Protein AF-A0A962UCS5-F1 (afdb_monomer)

Radius of gyration: 18.54 Å; Cα contacts (8 Å, |Δi|>4): 135; chains: 1; bounding box: 51×23×49 Å

Sequence (129 aa):
MLHLSHDLQATYFVLASDGDCGETLILVDGRVVKRLPEPHSRPYRSIFGDFRLERIVYGTREGQRIKVAPLDARLRLPEGLLQDWDQALAVENPYGQVNALLARILGLKQSVASLEMMTWTHGRGGGRP

Mean predicted aligne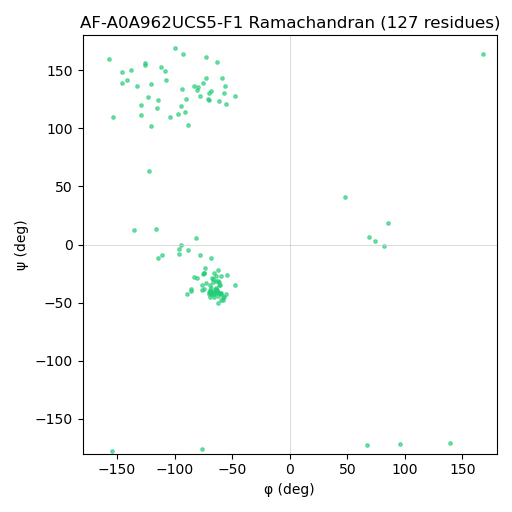d error: 13.63 Å

Solvent-accessible surface area (backbone atoms only — not comparable to full-atom values): 7885 Å² total; per-residue (Å²): 121,61,63,66,55,30,53,50,50,53,49,50,51,59,74,64,46,37,29,79,74,64,69,53,47,74,44,97,87,69,48,76,30,32,53,48,89,70,89,42,74,43,84,42,70,52,88,61,46,81,46,74,45,63,35,40,37,25,21,91,54,86,95,54,80,76,72,45,45,50,32,48,65,75,68,62,58,62,98,46,58,64,58,55,48,50,54,64,42,42,78,80,36,62,63,71,58,42,51,53,47,43,28,69,77,59,70,50,82,78,65,70,70,65,59,56,59,52,56,60,74,74,64,80,84,72,89,83,134

pLDDT: mean 72.67, std 17.43, range [28.86, 92.94]

Secondary structure (DSSP, 8-state):
-HHHHHHHHHHHHHHT-S----SEEE-TTS-EEEE-SS-EEEEEEETTEEEEEEE--EESSTTSPP-B-HHHHHHT--S-HHHHHHHHHHTTS-HHHHHHHHHHHH-----THHHHHHHHHHSSSS---

Structure (mmCIF, N/CA/C/O backbone):
data_AF-A0A962UCS5-F1
#
_entry.id   AF-A0A962UCS5-F1
#
loop_
_atom_site.group_PDB
_atom_site.id
_atom_site.type_symbol
_atom_site.label_atom_id
_atom_site.label_alt_id
_atom_site.label_comp_id
_atom_site.label_asym_id
_atom_site.label_entity_id
_atom_site.label_seq_id
_atom_site.pdbx_PDB_ins_code
_atom_site.Cartn_x
_atom_site.Cartn_y
_atom_site.Cartn_z
_atom_site.occupancy
_atom_site.B_iso_or_equiv
_atom_site.auth_seq_id
_atom_site.auth_comp_id
_atom_site.auth_asym_id
_atom_site.auth_atom_id
_atom_site.pdbx_PDB_model_num
ATOM 1 N N . MET A 1 1 ? 5.741 2.990 -25.287 1.00 50.84 1 MET A N 1
ATOM 2 C CA . MET A 1 1 ? 5.847 1.731 -24.516 1.00 50.84 1 MET A CA 1
ATOM 3 C C . MET A 1 1 ? 5.705 1.939 -23.008 1.00 50.84 1 MET A C 1
ATOM 5 O O . MET A 1 1 ? 5.036 1.122 -22.406 1.00 50.84 1 MET A O 1
ATOM 9 N N . LEU A 1 2 ? 6.227 3.013 -22.392 1.00 64.06 2 LEU A N 1
ATOM 10 C CA . LEU A 1 2 ? 6.090 3.212 -20.933 1.00 64.06 2 LEU A CA 1
ATOM 11 C C . LEU A 1 2 ? 4.734 3.790 -20.464 1.00 64.06 2 LEU A C 1
ATOM 13 O O . LEU A 1 2 ? 4.302 3.446 -19.372 1.00 64.06 2 LEU A O 1
ATOM 17 N N . HIS A 1 3 ? 4.022 4.588 -21.278 1.00 78.31 3 HIS A N 1
ATOM 18 C CA . HIS A 1 3 ? 2.716 5.149 -20.871 1.00 78.31 3 HIS A CA 1
ATOM 19 C C . HIS A 1 3 ? 1.623 4.092 -20.671 1.00 78.31 3 HIS A C 1
ATOM 21 O O . HIS A 1 3 ? 0.960 4.110 -19.646 1.00 78.31 3 HIS A O 1
ATOM 27 N N . LEU A 1 4 ? 1.478 3.127 -21.588 1.00 82.88 4 LEU A N 1
ATOM 28 C CA . LEU A 1 4 ? 0.460 2.080 -21.431 1.00 82.88 4 LEU A CA 1
ATOM 29 C C . LEU A 1 4 ? 0.686 1.265 -20.149 1.00 82.88 4 LEU A C 1
ATOM 31 O O . LEU A 1 4 ? -0.264 0.969 -19.435 1.00 82.88 4 LEU A O 1
ATOM 35 N N . SER A 1 5 ? 1.939 0.929 -19.834 1.00 84.44 5 SER A N 1
ATOM 36 C CA . SER A 1 5 ? 2.270 0.200 -18.606 1.00 84.44 5 SER A CA 1
ATOM 37 C C . SER A 1 5 ? 1.981 1.020 -17.350 1.00 84.44 5 SER A C 1
ATOM 39 O O . SER A 1 5 ? 1.454 0.481 -16.380 1.00 84.44 5 SER A O 1
ATOM 41 N N . HIS A 1 6 ? 2.289 2.319 -17.377 1.00 87.25 6 HIS A N 1
ATOM 42 C CA . HIS A 1 6 ? 1.936 3.240 -16.303 1.00 87.25 6 HIS A CA 1
ATOM 43 C C . HIS A 1 6 ? 0.414 3.298 -16.091 1.00 87.25 6 HIS A C 1
ATOM 45 O O . HIS A 1 6 ? -0.054 3.127 -14.968 1.00 87.25 6 HIS A O 1
ATOM 51 N N . ASP A 1 7 ? -0.365 3.451 -17.164 1.00 88.38 7 ASP A N 1
ATOM 52 C CA . ASP A 1 7 ? -1.826 3.572 -17.094 1.00 88.38 7 ASP A CA 1
ATOM 53 C C . ASP A 1 7 ? -2.500 2.266 -16.660 1.00 88.38 7 ASP A C 1
ATOM 55 O O . ASP A 1 7 ? -3.449 2.273 -15.871 1.00 88.38 7 ASP A O 1
ATOM 59 N N . LEU A 1 8 ? -1.981 1.122 -17.112 1.00 89.06 8 LEU A N 1
ATOM 60 C CA . LEU A 1 8 ? -2.423 -0.189 -16.642 1.00 89.06 8 LEU A CA 1
ATOM 61 C C . LEU A 1 8 ? -2.124 -0.376 -15.154 1.00 89.06 8 LEU A C 1
ATOM 63 O O . LEU A 1 8 ? -2.969 -0.900 -14.430 1.00 89.06 8 LEU A O 1
ATOM 67 N N . GLN A 1 9 ? -0.964 0.077 -14.675 1.00 89.56 9 GLN A N 1
ATOM 68 C CA . GLN A 1 9 ? -0.637 0.006 -13.254 1.00 89.56 9 GLN A CA 1
ATOM 69 C C . GLN A 1 9 ? -1.500 0.962 -12.416 1.00 89.56 9 GLN A C 1
ATOM 71 O O . GLN A 1 9 ? -1.979 0.562 -11.356 1.00 89.56 9 GLN A O 1
ATOM 76 N N . ALA A 1 10 ? -1.777 2.174 -12.909 1.00 90.06 10 ALA A N 1
ATOM 77 C CA . ALA A 1 10 ? -2.731 3.089 -12.282 1.00 90.06 10 ALA A CA 1
ATOM 78 C C . ALA A 1 10 ? -4.121 2.443 -12.173 1.00 90.06 10 ALA A C 1
ATOM 80 O O . ALA A 1 10 ? -4.726 2.429 -11.102 1.00 90.06 10 ALA A O 1
ATOM 81 N N . THR A 1 11 ? -4.596 1.842 -13.266 1.00 90.94 11 THR A N 1
ATOM 82 C CA . THR A 1 11 ? -5.886 1.140 -13.315 1.00 90.94 11 THR A CA 1
ATOM 83 C C . THR A 1 11 ? -5.907 -0.038 -12.346 1.00 90.94 11 THR A C 1
ATOM 85 O O . THR A 1 11 ? -6.883 -0.226 -11.626 1.00 90.94 11 THR A O 1
ATOM 88 N N . TYR A 1 12 ? -4.822 -0.809 -12.268 1.00 90.31 12 TYR A N 1
ATOM 89 C CA . TYR A 1 12 ? -4.692 -1.900 -11.307 1.00 90.31 12 TYR A CA 1
ATOM 90 C C . TYR A 1 12 ? -4.795 -1.411 -9.856 1.00 90.31 12 TYR A C 1
ATOM 92 O O . TYR A 1 12 ? -5.501 -2.032 -9.063 1.00 90.31 12 TYR A O 1
ATOM 100 N N . PHE A 1 13 ? -4.166 -0.283 -9.509 1.00 91.44 13 PHE A N 1
ATOM 101 C CA . PHE A 1 13 ? -4.305 0.308 -8.174 1.00 91.44 13 PHE A CA 1
ATOM 102 C C . PHE A 1 13 ? -5.739 0.744 -7.874 1.00 91.44 13 PHE A C 1
ATOM 104 O O . PHE A 1 13 ? -6.227 0.479 -6.781 1.00 91.44 13 PHE A O 1
ATOM 111 N N . VAL A 1 14 ? -6.446 1.321 -8.849 1.00 89.75 14 VAL A N 1
ATOM 112 C CA . VAL A 1 14 ? -7.872 1.654 -8.700 1.00 89.75 14 VAL A CA 1
ATOM 113 C C . VAL A 1 14 ? -8.717 0.392 -8.483 1.00 89.75 14 VAL A C 1
ATOM 115 O O . VAL A 1 14 ? -9.563 0.358 -7.592 1.00 89.75 14 VAL A O 1
ATOM 118 N N . LEU A 1 15 ? -8.469 -0.672 -9.253 1.00 88.69 15 LEU A N 1
ATOM 119 C CA . LEU A 1 15 ? -9.189 -1.947 -9.136 1.00 88.69 15 LEU A CA 1
ATOM 120 C C . LEU A 1 15 ? -8.901 -2.683 -7.820 1.00 88.69 15 LEU A C 1
ATOM 122 O O . LEU A 1 15 ? -9.762 -3.409 -7.324 1.00 88.69 15 LEU A O 1
ATOM 126 N N . ALA A 1 16 ? -7.718 -2.491 -7.232 1.00 87.31 16 ALA A N 1
ATOM 127 C CA . ALA A 1 16 ? -7.378 -3.032 -5.917 1.00 87.31 16 ALA A CA 1
ATOM 128 C C . ALA A 1 16 ? -8.174 -2.383 -4.766 1.00 87.31 16 ALA A C 1
ATOM 130 O O . ALA A 1 16 ? -8.206 -2.950 -3.663 1.00 87.31 16 ALA A O 1
ATOM 131 N N . SER A 1 17 ? -8.877 -1.277 -5.059 1.00 87.56 17 SER A N 1
ATOM 132 C CA . SER A 1 17 ? -9.639 -0.442 -4.129 1.00 87.56 17 SER A CA 1
ATOM 133 C C . SER A 1 17 ? -8.736 0.297 -3.129 1.00 87.56 17 SER A C 1
ATOM 135 O O . SER A 1 17 ? -7.519 0.297 -3.264 1.00 87.56 17 SER A O 1
ATOM 137 N N . ASP A 1 18 ? -9.320 0.968 -2.142 1.00 88.94 18 ASP A N 1
ATOM 138 C CA . ASP A 1 18 ? -8.613 1.745 -1.112 1.00 88.94 18 ASP A CA 1
ATOM 139 C C . ASP A 1 18 ? -8.229 0.900 0.119 1.00 88.94 18 ASP A C 1
ATOM 141 O O . ASP A 1 18 ? -7.535 1.367 1.024 1.00 88.94 18 ASP A O 1
ATOM 145 N N . GLY A 1 19 ? -8.658 -0.364 0.153 1.00 87.88 19 GLY A N 1
ATOM 146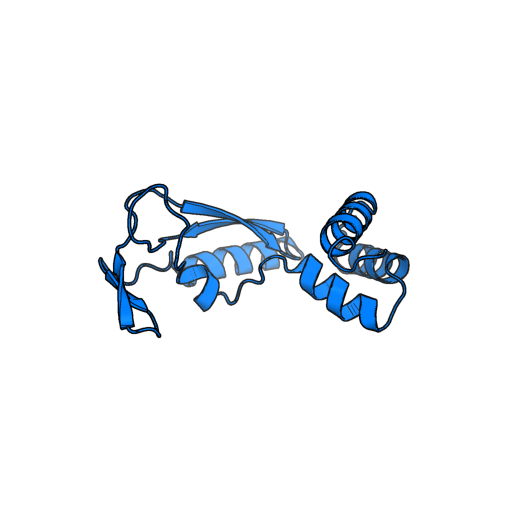 C CA . GLY A 1 19 ? -8.422 -1.274 1.269 1.00 87.88 19 GLY A CA 1
ATOM 147 C C . GLY A 1 19 ? -9.445 -1.170 2.402 1.00 87.88 19 GLY A C 1
ATOM 148 O O . GLY A 1 19 ? -9.152 -1.654 3.496 1.00 87.88 19 GLY A O 1
ATOM 149 N N . ASP A 1 20 ? -10.625 -0.584 2.175 1.00 91.31 20 ASP A N 1
ATOM 150 C CA . ASP A 1 20 ? -11.710 -0.598 3.160 1.00 91.31 20 ASP A CA 1
ATOM 151 C C . ASP A 1 20 ? -12.172 -2.038 3.467 1.00 91.31 20 ASP A C 1
ATOM 153 O O . ASP A 1 20 ? -12.550 -2.815 2.588 1.00 91.31 20 ASP A O 1
ATOM 157 N N . CYS A 1 21 ? -12.113 -2.398 4.747 1.00 90.50 21 CYS A N 1
ATOM 158 C CA . CYS A 1 21 ? -12.559 -3.671 5.314 1.00 90.50 21 CYS A CA 1
ATOM 159 C C . CYS A 1 21 ? -13.724 -3.481 6.308 1.00 90.50 21 CYS A C 1
ATOM 161 O O . CYS A 1 21 ? -14.038 -4.398 7.065 1.00 90.50 21 CYS A O 1
ATOM 163 N N . GLY A 1 22 ? -14.346 -2.298 6.336 1.00 91.75 22 GLY A N 1
ATOM 164 C CA . GLY A 1 22 ? -15.373 -1.906 7.299 1.00 91.75 22 GLY A CA 1
ATOM 165 C C . GLY A 1 22 ? -14.816 -1.116 8.488 1.00 91.75 22 GLY A C 1
ATOM 166 O O . GLY A 1 22 ? -13.650 -0.722 8.521 1.00 91.75 22 GLY A O 1
ATOM 167 N N . GLU A 1 23 ? -15.658 -0.871 9.496 1.00 92.31 23 GLU A N 1
ATOM 168 C CA . GLU A 1 23 ? -15.310 -0.016 10.645 1.00 92.31 23 GLU A CA 1
ATOM 169 C C . GLU A 1 23 ? -14.201 -0.596 11.532 1.00 92.31 23 GLU A C 1
ATOM 171 O O . GLU A 1 23 ? -13.438 0.149 12.155 1.00 92.31 23 GLU A O 1
ATOM 176 N N . THR A 1 24 ? -14.104 -1.926 11.600 1.00 92.25 24 THR A N 1
ATOM 177 C CA . THR A 1 24 ? -13.146 -2.628 12.457 1.00 92.25 24 THR A CA 1
ATOM 178 C C . THR A 1 24 ? -12.514 -3.808 11.740 1.00 92.25 24 THR A C 1
ATOM 180 O O . THR A 1 24 ? -13.132 -4.432 10.883 1.00 92.25 24 THR A O 1
ATOM 183 N N . LEU A 1 25 ? -11.276 -4.114 12.115 1.00 90.25 25 LEU A N 1
ATOM 184 C CA . LEU A 1 25 ? -10.516 -5.241 11.594 1.00 90.25 25 LEU A CA 1
ATOM 185 C C . LEU A 1 25 ? -9.877 -5.999 12.759 1.00 90.25 25 LEU A C 1
ATOM 187 O O . LEU A 1 25 ? -9.350 -5.392 13.694 1.00 90.25 25 LEU A O 1
ATOM 191 N N . ILE A 1 26 ? -9.939 -7.329 12.708 1.00 90.44 26 ILE A N 1
ATOM 192 C CA . ILE A 1 26 ? -9.310 -8.210 13.697 1.00 90.44 26 ILE A CA 1
ATOM 193 C C . ILE A 1 26 ? -7.936 -8.606 13.163 1.00 90.44 26 ILE A C 1
ATOM 195 O O . ILE A 1 26 ? -7.818 -9.189 12.086 1.00 90.44 26 ILE A O 1
ATOM 199 N N . LEU A 1 27 ? -6.891 -8.254 13.904 1.00 87.06 27 LEU A N 1
ATOM 200 C CA . LEU A 1 27 ? -5.520 -8.641 13.602 1.00 87.06 27 LEU A CA 1
ATOM 201 C C . LEU A 1 27 ? -5.300 -10.132 13.896 1.00 87.06 27 LEU A C 1
ATOM 203 O O . LEU A 1 27 ? -6.032 -10.750 14.666 1.00 87.06 27 LEU A O 1
ATOM 207 N N . VAL A 1 28 ? -4.237 -10.703 13.326 1.00 84.44 28 VAL A N 1
ATOM 208 C CA . VAL A 1 28 ? -3.861 -12.117 13.538 1.00 84.44 28 VAL A CA 1
ATOM 209 C C . VAL A 1 28 ? -3.582 -12.426 15.018 1.00 84.44 28 VAL A C 1
ATOM 211 O O . VAL A 1 28 ? -3.792 -13.548 15.464 1.00 84.44 28 VAL A O 1
ATOM 214 N N . ASP A 1 29 ? -3.164 -11.425 15.800 1.00 86.25 29 ASP A N 1
ATOM 215 C CA . ASP A 1 29 ? -2.951 -11.526 17.251 1.00 86.25 29 ASP A CA 1
ATOM 216 C C . ASP A 1 29 ? -4.248 -11.393 18.081 1.00 86.25 29 ASP A C 1
ATOM 218 O O . ASP A 1 29 ? -4.196 -11.340 19.310 1.00 86.25 29 ASP A O 1
ATOM 222 N N . GLY A 1 30 ? -5.410 -11.322 17.423 1.00 87.56 30 GLY A N 1
ATOM 223 C CA . GLY A 1 30 ? -6.730 -11.194 18.039 1.00 87.56 30 GLY A CA 1
ATOM 224 C C . GLY A 1 30 ? -7.110 -9.769 18.449 1.00 87.56 30 GLY A C 1
ATOM 225 O O . GLY A 1 30 ? -8.220 -9.554 18.939 1.00 87.56 30 GLY A O 1
ATOM 226 N N . ARG A 1 31 ? -6.237 -8.770 18.260 1.00 88.81 31 ARG A N 1
ATOM 227 C CA . ARG A 1 31 ? -6.561 -7.378 18.598 1.00 88.81 31 ARG A CA 1
ATOM 228 C C . ARG A 1 31 ? -7.511 -6.769 17.573 1.00 88.81 31 ARG A C 1
ATOM 230 O O . ARG A 1 31 ? -7.322 -6.918 16.369 1.00 88.81 31 ARG A O 1
ATOM 237 N N . VAL A 1 32 ? -8.483 -6.002 18.057 1.00 90.75 32 VAL A N 1
ATOM 238 C CA . VAL A 1 32 ? -9.393 -5.225 17.207 1.00 90.75 32 VAL A CA 1
ATOM 239 C C . VAL A 1 32 ? -8.804 -3.837 16.977 1.00 90.75 32 VAL A C 1
ATOM 241 O O . VAL A 1 32 ? -8.508 -3.110 17.927 1.00 90.75 32 VAL A O 1
ATOM 244 N N . VAL A 1 33 ? -8.654 -3.463 15.712 1.00 91.56 33 VAL A N 1
ATOM 245 C CA . VAL A 1 33 ? -8.279 -2.114 15.277 1.00 91.56 33 VAL A CA 1
ATOM 246 C C . VAL A 1 33 ? -9.454 -1.456 14.564 1.00 91.56 33 VAL A C 1
ATOM 248 O O . VAL A 1 33 ? -10.307 -2.138 13.997 1.00 91.56 33 VAL A O 1
ATOM 251 N N . LYS A 1 34 ? -9.513 -0.126 14.605 1.00 92.56 34 LYS A N 1
ATOM 252 C CA . LYS A 1 34 ? -10.578 0.666 13.983 1.00 92.56 34 LYS A CA 1
ATOM 253 C C . LYS A 1 34 ? -10.050 1.395 12.762 1.00 92.56 34 LYS A C 1
ATOM 255 O O . LYS A 1 34 ? -8.876 1.773 12.735 1.00 92.56 34 LYS A O 1
ATOM 260 N N . ARG A 1 35 ? -10.924 1.605 11.782 1.00 92.94 35 ARG A N 1
ATOM 261 C CA . ARG A 1 35 ? -10.659 2.496 10.653 1.00 92.94 35 ARG A CA 1
ATOM 262 C C . ARG A 1 35 ? -10.341 3.896 11.179 1.00 92.94 35 ARG A C 1
ATOM 264 O O . ARG A 1 35 ? -11.085 4.423 12.008 1.00 92.94 35 ARG A O 1
ATOM 271 N N . LEU A 1 36 ? -9.244 4.480 10.707 1.00 90.00 36 LEU A N 1
ATOM 272 C CA . LEU A 1 36 ? -8.927 5.877 10.985 1.00 90.00 36 LEU A CA 1
ATOM 273 C C . LEU A 1 36 ? -9.746 6.788 10.050 1.00 90.00 36 LEU A C 1
ATOM 275 O O . LEU A 1 36 ? -9.901 6.455 8.870 1.00 90.00 36 LEU A O 1
ATOM 279 N N . PRO A 1 37 ? -10.343 7.876 10.570 1.00 84.06 37 PRO A N 1
ATOM 280 C CA . PRO A 1 37 ? -11.189 8.771 9.785 1.00 84.06 37 PRO A CA 1
ATOM 281 C C . PRO A 1 37 ? -10.397 9.671 8.831 1.00 84.06 37 PRO A C 1
ATOM 283 O O . PRO A 1 37 ? -10.965 10.133 7.841 1.00 84.06 37 PRO A O 1
ATOM 286 N N . GLU A 1 38 ? -9.123 9.946 9.115 1.00 86.44 38 GLU A N 1
ATOM 287 C CA . GLU A 1 38 ? -8.309 10.805 8.260 1.00 86.44 38 GLU A CA 1
ATOM 288 C C . GLU A 1 38 ? -7.920 10.100 6.945 1.00 86.44 38 GLU A C 1
ATOM 290 O O . GLU A 1 38 ? -7.675 8.891 6.922 1.00 86.44 38 GLU A O 1
ATOM 295 N N . PRO A 1 39 ? -7.868 10.830 5.814 1.00 82.44 39 PRO A N 1
ATOM 296 C CA . PRO A 1 39 ? -7.384 10.276 4.558 1.00 82.44 39 PRO A CA 1
ATOM 297 C C . PRO A 1 39 ? -5.872 10.050 4.633 1.00 82.44 39 PRO A C 1
ATOM 299 O O . PRO A 1 39 ? -5.105 10.949 4.984 1.00 82.44 39 PRO A O 1
ATOM 302 N N . HIS A 1 40 ? -5.428 8.853 4.253 1.00 88.94 40 HIS A N 1
ATOM 303 C CA . HIS A 1 40 ? -4.011 8.514 4.233 1.00 88.94 40 HIS A CA 1
ATOM 304 C C . HIS A 1 40 ? -3.541 8.252 2.806 1.00 88.94 40 HIS A C 1
ATOM 306 O O . HIS A 1 40 ? -3.948 7.282 2.174 1.00 88.94 40 HIS A O 1
ATOM 312 N N . SER A 1 41 ? -2.605 9.078 2.339 1.00 89.31 41 SER A N 1
ATOM 313 C CA . SER A 1 41 ? -1.951 8.924 1.038 1.00 89.31 41 SER A CA 1
ATOM 314 C C . SER A 1 41 ? -0.504 8.458 1.211 1.00 89.31 41 SER A C 1
ATOM 316 O O . SER A 1 41 ? 0.194 8.891 2.135 1.00 89.31 41 SER A O 1
ATOM 318 N N . ARG A 1 42 ? -0.026 7.571 0.331 1.00 87.06 42 ARG A N 1
ATOM 319 C CA . ARG A 1 42 ? 1.385 7.149 0.261 1.00 87.06 42 ARG A CA 1
ATOM 320 C C . ARG A 1 42 ? 1.955 7.406 -1.136 1.00 87.06 42 ARG A C 1
ATOM 322 O O . ARG A 1 42 ? 1.395 6.897 -2.107 1.00 87.06 42 ARG A O 1
ATOM 329 N N . PRO A 1 43 ? 3.094 8.115 -1.264 1.00 87.88 43 PRO A N 1
ATOM 330 C CA . PRO A 1 43 ? 3.844 8.124 -2.512 1.00 87.88 43 PRO A CA 1
ATOM 331 C C . PRO A 1 43 ? 4.463 6.741 -2.750 1.00 87.88 43 PRO A C 1
ATOM 333 O O . PRO A 1 43 ? 5.086 6.165 -1.855 1.00 87.88 43 PRO A O 1
ATOM 336 N N . TYR A 1 44 ? 4.303 6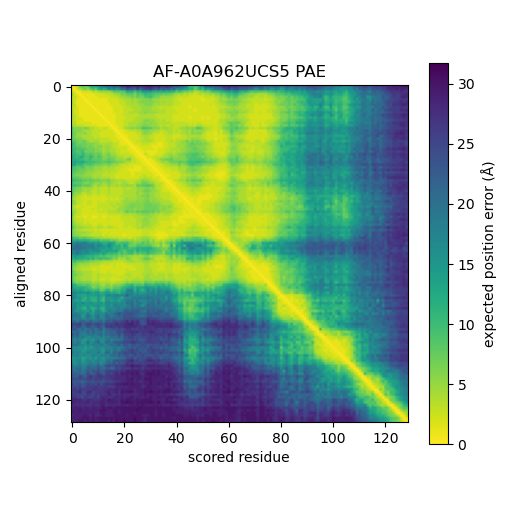.214 -3.959 1.00 85.56 44 TYR A N 1
ATOM 337 C CA . TYR A 1 44 ? 4.848 4.928 -4.373 1.00 85.56 44 TYR A CA 1
ATOM 338 C C . TYR A 1 44 ? 5.607 5.080 -5.689 1.00 85.56 44 TYR A C 1
ATOM 340 O O . TYR A 1 44 ? 5.035 5.470 -6.704 1.00 85.56 44 TYR A O 1
ATOM 348 N N . ARG A 1 45 ? 6.902 4.759 -5.662 1.00 83.12 45 ARG A N 1
ATOM 349 C CA . ARG A 1 45 ? 7.762 4.771 -6.846 1.00 83.12 45 ARG A CA 1
ATOM 350 C C . ARG A 1 45 ? 7.865 3.367 -7.418 1.00 83.12 45 ARG A C 1
ATOM 352 O O . ARG A 1 45 ? 8.449 2.478 -6.801 1.00 83.12 45 ARG A O 1
ATOM 359 N N . SER A 1 46 ? 7.292 3.196 -8.598 1.00 80.25 46 SER A N 1
ATOM 360 C CA . SER A 1 46 ? 7.342 1.975 -9.392 1.00 80.25 46 SER A CA 1
ATOM 361 C C . SER A 1 46 ? 8.395 2.090 -10.493 1.00 80.25 46 SER A C 1
ATOM 363 O O . SER A 1 46 ? 8.866 3.178 -10.822 1.00 80.25 46 SER A O 1
ATOM 365 N N . ILE A 1 47 ? 8.693 0.965 -11.141 1.00 76.44 47 ILE A N 1
ATOM 366 C CA . ILE A 1 47 ? 9.451 0.926 -12.397 1.00 76.44 47 ILE A CA 1
ATOM 367 C C . ILE A 1 47 ? 8.744 1.658 -13.549 1.00 76.44 47 ILE A C 1
ATOM 369 O O . ILE A 1 47 ? 9.393 2.055 -14.511 1.00 76.44 47 ILE A O 1
ATOM 373 N N . PHE A 1 48 ? 7.421 1.832 -13.458 1.00 81.88 48 PHE A N 1
ATOM 374 C CA . PHE A 1 48 ? 6.623 2.501 -14.487 1.00 81.88 48 PHE A CA 1
ATOM 375 C C . PHE A 1 48 ? 6.368 3.986 -14.201 1.00 81.88 48 PHE A C 1
ATOM 377 O O . PHE A 1 48 ? 5.796 4.660 -15.051 1.00 81.88 48 PHE A O 1
ATOM 384 N N . GLY A 1 49 ? 6.798 4.507 -13.046 1.00 82.56 49 GLY A N 1
ATOM 385 C CA . GLY A 1 49 ? 6.619 5.910 -12.669 1.00 82.56 49 GLY A CA 1
ATOM 386 C C . GLY A 1 49 ? 6.230 6.112 -11.206 1.00 82.56 49 GLY A C 1
ATOM 387 O O . GLY A 1 49 ? 6.261 5.183 -10.395 1.00 82.56 49 GLY A O 1
ATOM 388 N N . ASP A 1 50 ? 5.876 7.353 -10.880 1.00 87.00 50 ASP A N 1
ATOM 389 C CA . ASP A 1 50 ? 5.443 7.766 -9.546 1.00 87.00 50 ASP A CA 1
ATOM 390 C C . ASP A 1 50 ? 3.918 7.721 -9.420 1.00 87.00 50 ASP A C 1
ATOM 392 O O . ASP A 1 50 ? 3.194 8.260 -10.253 1.00 87.00 50 ASP A O 1
ATOM 396 N N . PHE A 1 51 ? 3.436 7.139 -8.324 1.00 88.62 51 PHE A N 1
ATOM 397 C CA . PHE A 1 51 ? 2.019 7.009 -8.002 1.00 88.62 51 PHE A CA 1
ATOM 398 C C . PHE A 1 51 ? 1.725 7.577 -6.613 1.00 88.62 51 PHE A C 1
ATOM 400 O O . PHE A 1 51 ? 2.586 7.601 -5.729 1.00 88.62 51 PHE A O 1
ATOM 407 N N . ARG A 1 52 ? 0.479 8.003 -6.400 1.00 90.81 52 ARG A N 1
ATOM 408 C CA . ARG A 1 52 ? -0.072 8.271 -5.067 1.00 90.81 52 ARG A CA 1
ATOM 409 C C . ARG A 1 52 ? -1.180 7.275 -4.788 1.00 90.81 52 ARG A C 1
ATOM 411 O O . ARG A 1 52 ? -2.109 7.155 -5.580 1.00 90.81 52 ARG A O 1
ATOM 418 N N . LEU A 1 53 ? -1.041 6.555 -3.684 1.00 90.50 53 LEU A N 1
ATOM 419 C CA . LEU A 1 53 ? -1.997 5.548 -3.252 1.00 90.50 53 LEU A CA 1
ATOM 420 C C . LEU A 1 53 ? -2.817 6.115 -2.103 1.00 90.50 53 LEU A C 1
ATOM 422 O O . LEU A 1 53 ? -2.290 6.291 -1.002 1.00 90.50 53 LEU A O 1
ATOM 426 N N . GLU A 1 54 ? -4.087 6.389 -2.376 1.00 90.88 54 GLU A N 1
ATOM 427 C CA . GLU A 1 54 ? -5.075 6.690 -1.346 1.00 90.88 54 GLU A CA 1
ATOM 428 C C . GLU A 1 54 ? -5.510 5.383 -0.692 1.00 90.88 54 GLU A C 1
ATOM 430 O O . GLU A 1 54 ? -5.861 4.420 -1.376 1.00 90.88 54 GLU A O 1
ATOM 435 N N . ARG A 1 55 ? -5.434 5.331 0.636 1.00 91.50 55 ARG A N 1
ATOM 436 C CA . ARG A 1 55 ? -5.652 4.101 1.391 1.00 91.50 55 ARG A CA 1
ATOM 437 C C . ARG A 1 55 ? -6.410 4.351 2.678 1.00 91.50 55 ARG A C 1
ATOM 439 O O . ARG A 1 55 ? -6.147 5.305 3.410 1.00 91.50 55 ARG A O 1
ATOM 446 N N . ILE A 1 56 ? -7.290 3.413 2.991 1.00 91.50 56 ILE A N 1
ATOM 447 C CA . ILE A 1 56 ? -7.868 3.272 4.316 1.00 91.50 56 ILE A CA 1
ATOM 448 C C . ILE A 1 56 ? -6.868 2.541 5.200 1.00 91.50 56 ILE A C 1
ATOM 450 O O . ILE A 1 56 ? -6.283 1.521 4.826 1.00 91.50 56 ILE A O 1
ATOM 454 N N . VAL A 1 57 ? -6.660 3.080 6.396 1.00 91.38 57 VAL A N 1
ATOM 455 C CA . VAL A 1 57 ? -5.754 2.491 7.374 1.00 91.38 57 VAL A CA 1
ATOM 456 C C . VAL A 1 57 ? -6.463 2.274 8.698 1.00 91.38 57 VAL A C 1
ATOM 458 O O . VAL A 1 57 ? -7.456 2.924 9.029 1.00 91.38 57 VAL A O 1
ATOM 461 N N . TYR A 1 58 ? -5.924 1.331 9.458 1.00 91.31 58 TYR A N 1
ATOM 462 C CA . TYR A 1 58 ? -6.474 0.889 10.721 1.00 91.31 58 TYR A CA 1
ATOM 463 C C . TYR A 1 58 ? -5.468 1.113 11.842 1.00 91.31 58 TYR A C 1
ATOM 465 O O . TYR A 1 58 ? -4.266 0.840 11.719 1.00 91.31 58 TYR A O 1
ATOM 473 N N . GLY A 1 59 ? -5.984 1.591 12.966 1.00 88.50 59 GLY A N 1
ATOM 474 C CA . GLY A 1 59 ? -5.211 1.914 14.150 1.00 88.50 59 GLY A CA 1
ATOM 475 C C . GLY A 1 59 ? -6.047 1.825 15.419 1.00 88.50 59 GLY A C 1
ATOM 476 O O . GLY A 1 59 ? -7.213 1.435 15.421 1.00 88.50 59 GLY A O 1
ATOM 477 N N . THR A 1 60 ? -5.413 2.161 16.533 1.00 81.75 60 THR A N 1
ATOM 478 C CA . THR A 1 60 ? -6.053 2.245 17.852 1.00 81.75 60 THR A CA 1
ATOM 479 C C . 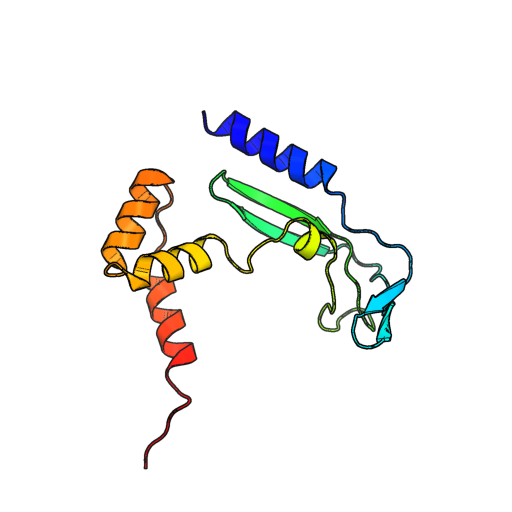THR A 1 60 ? -6.695 3.611 18.083 1.00 81.75 60 THR A C 1
ATOM 481 O O . THR A 1 60 ? -7.785 3.683 18.644 1.00 81.75 60 THR A O 1
ATOM 484 N N . ARG A 1 61 ? -6.029 4.691 17.654 1.00 76.31 61 ARG A N 1
ATOM 485 C CA . ARG A 1 61 ? -6.524 6.075 17.675 1.00 76.31 61 ARG A CA 1
ATOM 486 C C . ARG A 1 61 ? -5.785 6.926 16.642 1.00 76.31 61 ARG A C 1
ATOM 488 O O . ARG A 1 61 ? -4.661 6.578 16.274 1.00 76.31 61 ARG A O 1
ATOM 495 N N . GLU A 1 62 ? -6.386 8.049 16.263 1.00 70.94 62 GLU A N 1
ATOM 496 C CA . GLU A 1 62 ? -5.774 9.026 15.359 1.00 70.94 62 GLU A CA 1
ATOM 497 C C . GLU A 1 62 ? -4.448 9.570 15.924 1.00 70.94 62 GLU A C 1
ATOM 499 O O . GLU A 1 62 ? -4.285 9.710 17.144 1.00 70.94 62 GLU A O 1
ATOM 504 N N . GLY A 1 63 ? -3.466 9.804 15.050 1.00 64.62 63 GLY A N 1
ATOM 505 C CA . GLY A 1 63 ? -2.129 10.283 15.432 1.00 64.62 63 GLY A CA 1
ATOM 506 C C . GLY A 1 63 ? -1.198 9.251 16.098 1.00 64.62 63 GLY A C 1
ATOM 507 O O . GLY A 1 63 ? -0.077 9.592 16.481 1.00 64.62 63 GLY A O 1
ATOM 508 N N . GLN A 1 64 ? -1.609 7.985 16.248 1.00 73.19 64 GLN A N 1
ATOM 509 C CA . GLN A 1 64 ? -0.693 6.881 16.580 1.00 73.19 64 GLN A CA 1
ATOM 510 C C . GLN A 1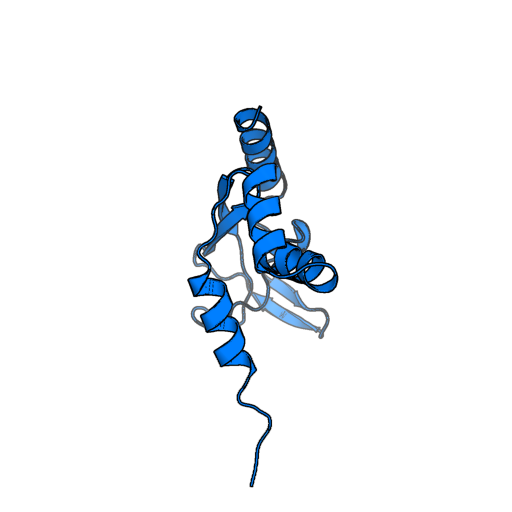 64 ? -0.175 6.175 15.322 1.00 73.19 64 GLN A C 1
ATOM 512 O O . GLN A 1 64 ? -0.726 6.304 14.234 1.00 73.19 64 GLN A O 1
ATOM 517 N N . ARG A 1 65 ? 0.900 5.387 15.478 1.00 74.69 65 ARG A N 1
ATOM 518 C CA . ARG A 1 65 ? 1.460 4.582 14.385 1.00 74.69 65 ARG A CA 1
ATOM 519 C C . ARG A 1 65 ? 0.374 3.680 13.792 1.00 74.69 65 ARG A C 1
ATOM 521 O O . ARG A 1 65 ? -0.165 2.826 14.500 1.00 74.69 65 ARG A O 1
ATOM 528 N N . ILE A 1 66 ? 0.123 3.860 12.496 1.00 79.56 66 ILE A N 1
ATOM 529 C CA . ILE A 1 66 ? -0.742 3.004 11.679 1.00 79.56 66 ILE A CA 1
ATOM 530 C C . ILE A 1 66 ? -0.367 1.540 11.930 1.00 79.56 66 ILE A C 1
ATOM 532 O O . ILE A 1 66 ? 0.812 1.179 11.862 1.00 79.56 66 ILE A O 1
ATOM 536 N N . LYS A 1 67 ? -1.360 0.709 12.264 1.00 81.69 67 LYS A N 1
ATOM 537 C CA . LYS A 1 67 ? -1.145 -0.715 12.552 1.00 81.69 67 LYS A CA 1
ATOM 538 C C . LYS A 1 67 ? -1.239 -1.557 11.292 1.00 81.69 67 LYS A C 1
ATOM 540 O O . LYS A 1 67 ? -0.416 -2.445 11.112 1.00 81.69 67 LYS A O 1
ATOM 545 N N . VAL A 1 68 ? -2.217 -1.264 10.437 1.00 84.44 68 VAL A N 1
ATOM 546 C CA . VAL A 1 68 ? -2.468 -1.998 9.193 1.00 84.44 68 VAL A CA 1
ATOM 547 C C . VAL A 1 68 ? -2.974 -1.045 8.113 1.00 84.44 68 VAL A C 1
ATOM 549 O O . VAL A 1 68 ? -3.826 -0.201 8.375 1.00 84.44 68 VAL A O 1
ATOM 552 N N . ALA A 1 69 ? -2.478 -1.229 6.893 1.00 89.00 69 ALA A N 1
ATOM 553 C CA . ALA A 1 69 ? -3.052 -0.689 5.665 1.00 89.00 69 ALA A CA 1
ATOM 554 C C . ALA A 1 69 ? -3.387 -1.886 4.755 1.00 89.00 69 ALA A C 1
ATOM 556 O O . ALA A 1 69 ? -2.464 -2.479 4.189 1.00 89.00 69 ALA A O 1
ATOM 557 N N . PRO A 1 70 ? -4.660 -2.312 4.644 1.00 88.81 70 PRO A N 1
ATOM 558 C CA . PRO A 1 70 ? -5.010 -3.531 3.910 1.00 88.81 70 PRO A CA 1
ATOM 559 C C . PRO A 1 70 ? -4.628 -3.465 2.432 1.00 88.81 70 PRO A C 1
ATOM 561 O O . PRO A 1 70 ? -4.240 -4.480 1.850 1.00 88.81 70 PRO A O 1
ATOM 564 N N . LEU A 1 71 ? -4.672 -2.263 1.845 1.00 88.88 71 LEU A N 1
ATOM 565 C CA . LEU A 1 71 ? -4.261 -2.037 0.465 1.00 88.88 71 LEU A CA 1
ATOM 566 C C . LEU A 1 71 ? -2.804 -2.455 0.217 1.00 88.88 71 LEU A C 1
ATOM 568 O O . LEU A 1 71 ? -2.536 -3.169 -0.747 1.00 88.88 71 LEU A O 1
ATOM 572 N N . ASP A 1 72 ? -1.876 -2.090 1.107 1.00 86.69 72 ASP A N 1
ATOM 573 C CA . ASP A 1 72 ? -0.453 -2.438 0.987 1.00 86.69 72 ASP A CA 1
ATOM 574 C C . ASP A 1 72 ? -0.247 -3.963 0.966 1.00 86.69 72 ASP A C 1
ATOM 576 O O . ASP A 1 72 ? 0.518 -4.475 0.146 1.00 86.69 72 ASP A O 1
ATOM 580 N N . ALA A 1 73 ? -0.971 -4.699 1.818 1.00 83.38 73 ALA A N 1
ATOM 581 C CA . ALA A 1 73 ? -0.910 -6.160 1.872 1.00 83.38 73 ALA A CA 1
ATOM 582 C C . ALA A 1 73 ? -1.503 -6.812 0.613 1.00 83.38 73 ALA A C 1
ATOM 584 O O . ALA A 1 73 ? -0.937 -7.768 0.080 1.00 83.38 73 ALA A O 1
ATOM 585 N N . ARG A 1 74 ? -2.622 -6.278 0.107 1.00 83.25 74 ARG A N 1
ATOM 586 C CA . ARG A 1 74 ? -3.294 -6.778 -1.101 1.00 83.25 74 ARG A CA 1
ATOM 587 C C . ARG A 1 74 ? -2.440 -6.573 -2.348 1.00 83.25 74 ARG A C 1
ATOM 589 O O . ARG A 1 74 ? -2.315 -7.476 -3.170 1.00 83.25 74 ARG A O 1
ATOM 596 N N . LEU A 1 75 ? -1.820 -5.402 -2.448 1.00 84.88 75 LEU A N 1
ATOM 597 C CA . LEU A 1 75 ? -0.904 -5.046 -3.524 1.00 84.88 75 LEU A CA 1
ATOM 598 C C . LEU A 1 75 ? 0.494 -5.659 -3.350 1.00 84.88 75 LEU A C 1
ATOM 600 O O . LEU A 1 75 ? 1.300 -5.571 -4.273 1.00 84.88 75 LEU A O 1
ATOM 604 N N . ARG A 1 76 ? 0.779 -6.277 -2.192 1.00 77.75 76 ARG A N 1
ATOM 605 C CA . ARG A 1 76 ? 2.099 -6.805 -1.808 1.00 77.75 76 ARG A CA 1
ATOM 606 C C . ARG A 1 76 ? 3.211 -5.784 -2.049 1.00 77.75 76 ARG A C 1
ATOM 608 O O . ARG A 1 76 ? 4.272 -6.124 -2.569 1.00 77.75 76 ARG A O 1
ATOM 615 N N . LEU A 1 77 ? 2.942 -4.519 -1.723 1.00 73.38 77 LEU A N 1
ATOM 616 C CA . LEU A 1 77 ? 3.896 -3.453 -1.998 1.00 73.38 77 LEU A CA 1
ATOM 617 C C . LEU A 1 77 ? 5.099 -3.605 -1.072 1.00 73.38 77 LEU A C 1
ATOM 619 O O . LEU A 1 77 ? 4.914 -3.582 0.148 1.00 73.38 77 LEU A O 1
ATOM 623 N N . PRO A 1 78 ? 6.319 -3.696 -1.617 1.00 67.12 78 PRO A N 1
ATOM 624 C CA . PRO A 1 78 ? 7.509 -3.619 -0.791 1.00 67.12 78 PRO A CA 1
ATOM 625 C C . PRO A 1 78 ? 7.603 -2.243 -0.115 1.00 67.12 78 PRO A C 1
ATOM 627 O O . PRO A 1 78 ? 7.028 -1.245 -0.583 1.00 67.12 78 PRO A O 1
ATOM 630 N N . GLU A 1 79 ? 8.335 -2.164 0.998 1.00 63.50 79 GLU A N 1
ATOM 631 C CA . GLU A 1 79 ? 8.611 -0.877 1.650 1.00 63.50 79 GLU A CA 1
ATOM 632 C C . GLU A 1 79 ? 9.371 0.060 0.692 1.00 63.50 79 GLU A C 1
ATOM 634 O O . GLU A 1 79 ? 9.036 1.246 0.613 1.00 63.50 79 GLU A O 1
ATOM 639 N N . GLY A 1 80 ? 10.250 -0.501 -0.154 1.00 64.62 80 GLY A N 1
ATOM 640 C CA . GLY A 1 80 ? 10.842 0.158 -1.317 1.00 64.62 80 GLY A CA 1
ATOM 641 C C . GLY A 1 80 ? 11.246 -0.841 -2.407 1.00 64.62 80 GLY A C 1
ATOM 642 O O . GLY A 1 80 ? 12.225 -1.557 -2.257 1.00 64.62 80 GLY A O 1
ATOM 643 N N . LEU A 1 81 ? 10.534 -0.858 -3.541 1.00 63.47 81 LEU A N 1
ATOM 644 C CA . LEU A 1 81 ? 10.778 -1.804 -4.647 1.00 63.47 81 LEU A CA 1
ATOM 645 C C . LEU A 1 81 ? 12.223 -1.762 -5.161 1.00 63.47 81 LEU A C 1
ATOM 647 O O . LEU A 1 81 ? 12.827 -2.798 -5.411 1.00 63.47 81 LEU A O 1
ATOM 651 N N . LEU A 1 82 ? 12.771 -0.554 -5.300 1.00 62.28 82 LEU A N 1
ATOM 652 C CA . LEU A 1 82 ? 14.149 -0.361 -5.746 1.00 62.28 82 LEU A CA 1
ATOM 653 C C . LEU A 1 82 ? 15.156 -0.835 -4.697 1.00 62.28 82 LEU A C 1
ATOM 655 O O . LEU A 1 82 ? 16.171 -1.400 -5.066 1.00 62.28 82 LEU A O 1
ATOM 659 N N . GLN A 1 83 ? 14.848 -0.673 -3.409 1.00 64.81 83 GLN A N 1
ATOM 660 C CA . GLN A 1 83 ? 15.714 -1.135 -2.327 1.00 64.81 83 GLN A CA 1
ATOM 661 C C . GLN A 1 83 ? 15.774 -2.667 -2.273 1.00 64.81 83 GLN A C 1
ATOM 663 O O . GLN A 1 83 ? 16.854 -3.231 -2.124 1.00 64.81 83 GLN A O 1
ATOM 668 N N . ASP A 1 84 ? 14.636 -3.339 -2.456 1.00 62.00 84 ASP A N 1
ATOM 669 C CA . ASP A 1 84 ? 14.580 -4.804 -2.504 1.00 62.00 84 ASP A CA 1
ATOM 670 C C . ASP A 1 84 ? 15.345 -5.355 -3.715 1.00 62.00 84 ASP A C 1
ATOM 672 O O . ASP A 1 84 ? 16.048 -6.361 -3.612 1.00 62.00 84 ASP A O 1
ATOM 676 N N . TRP A 1 85 ? 15.246 -4.680 -4.864 1.00 64.19 85 TRP A N 1
ATOM 677 C CA . TRP A 1 85 ? 15.994 -5.047 -6.066 1.00 64.19 85 TRP A CA 1
ATOM 678 C C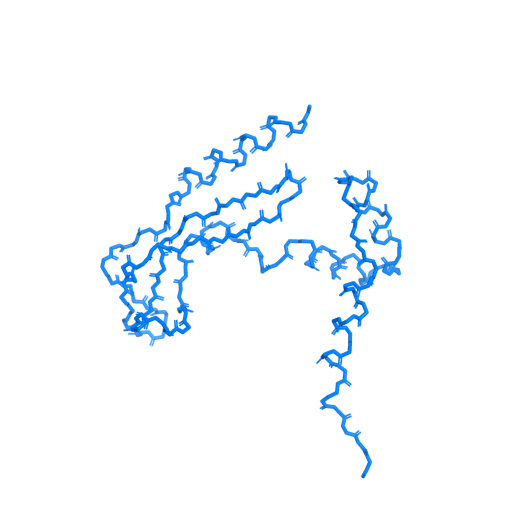 . TRP A 1 85 ? 17.488 -4.761 -5.912 1.00 64.19 85 TRP A C 1
ATOM 680 O O . TRP A 1 85 ? 18.296 -5.615 -6.267 1.00 64.19 85 TRP A O 1
ATOM 690 N N . ASP A 1 86 ? 17.865 -3.617 -5.337 1.00 62.31 86 ASP A N 1
ATOM 691 C CA . ASP A 1 86 ? 19.256 -3.291 -5.017 1.00 62.31 86 ASP A CA 1
ATOM 692 C C . ASP A 1 86 ? 19.864 -4.353 -4.100 1.00 62.31 86 ASP A C 1
ATOM 694 O O . ASP A 1 86 ? 20.962 -4.835 -4.364 1.00 62.31 86 ASP A O 1
ATOM 698 N N . GLN A 1 87 ? 19.140 -4.776 -3.060 1.00 61.25 87 GLN A N 1
ATOM 699 C CA . GLN A 1 87 ? 19.609 -5.804 -2.136 1.00 61.25 87 GLN A CA 1
ATOM 700 C C . GLN A 1 87 ? 19.722 -7.178 -2.809 1.00 61.25 87 GLN A C 1
ATOM 702 O O . GLN A 1 87 ? 20.725 -7.860 -2.614 1.00 61.25 87 GLN A O 1
ATOM 707 N N . ALA A 1 88 ? 18.743 -7.577 -3.626 1.00 60.34 88 ALA A N 1
ATOM 708 C CA . ALA A 1 88 ? 18.788 -8.843 -4.358 1.00 60.34 88 ALA A CA 1
ATOM 709 C C . ALA A 1 88 ? 19.940 -8.887 -5.378 1.00 60.34 88 ALA A C 1
ATOM 711 O O . ALA A 1 88 ? 20.596 -9.913 -5.532 1.00 60.34 88 ALA A O 1
ATOM 712 N N . LEU A 1 89 ? 20.218 -7.767 -6.046 1.00 58.50 89 LEU A N 1
ATOM 713 C CA . LEU A 1 89 ? 21.255 -7.670 -7.073 1.00 58.50 89 LEU A CA 1
ATOM 714 C C . LEU A 1 89 ? 22.658 -7.435 -6.485 1.00 58.50 89 LEU A C 1
ATOM 716 O O . LEU A 1 89 ? 23.648 -7.857 -7.088 1.00 58.50 89 LEU A O 1
ATOM 720 N N . ALA A 1 90 ? 22.765 -6.805 -5.309 1.00 58.28 90 ALA A N 1
ATOM 721 C CA . ALA A 1 90 ? 24.035 -6.552 -4.621 1.00 58.28 90 ALA A CA 1
ATOM 722 C C . ALA A 1 90 ? 24.655 -7.803 -3.981 1.00 58.28 90 ALA A C 1
ATOM 724 O O . ALA A 1 90 ? 25.859 -7.828 -3.726 1.00 58.28 90 ALA A O 1
ATOM 725 N N . VAL A 1 91 ? 23.861 -8.854 -3.742 1.00 58.25 91 VAL A N 1
ATOM 726 C CA . VAL A 1 91 ? 24.367 -10.163 -3.289 1.00 58.25 91 VAL A CA 1
ATOM 727 C C . VAL A 1 91 ? 25.271 -10.806 -4.349 1.00 58.25 91 VAL A C 1
ATOM 729 O O . VAL A 1 91 ? 26.189 -11.546 -4.002 1.00 58.25 91 VAL A O 1
ATOM 732 N N . GLU A 1 92 ? 25.064 -10.480 -5.627 1.00 48.19 92 GLU A N 1
ATOM 733 C CA . GLU A 1 92 ? 25.785 -11.090 -6.751 1.00 48.19 92 GLU A CA 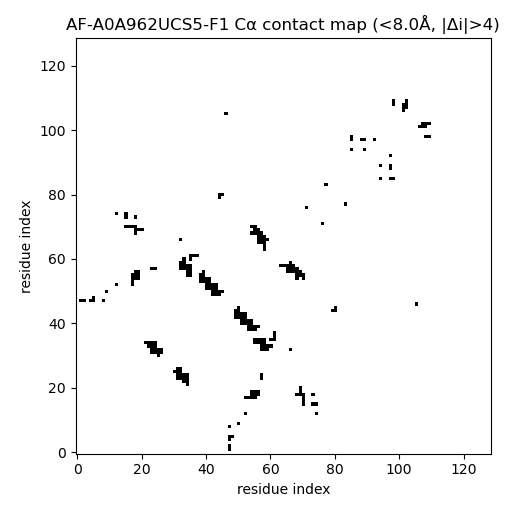1
ATOM 734 C C . GLU A 1 92 ? 26.698 -10.109 -7.509 1.00 48.19 92 GLU A C 1
ATOM 736 O O . GLU A 1 92 ? 27.525 -10.545 -8.307 1.00 48.19 92 GLU A O 1
ATOM 741 N N . ASN A 1 93 ? 26.591 -8.792 -7.273 1.00 51.47 93 ASN A N 1
ATOM 742 C CA . ASN A 1 93 ? 27.349 -7.772 -8.008 1.00 51.47 93 ASN A CA 1
ATOM 743 C C . ASN A 1 93 ? 27.732 -6.563 -7.128 1.00 51.47 93 ASN A C 1
ATOM 745 O O . ASN A 1 93 ? 26.961 -6.161 -6.260 1.00 51.47 93 ASN A O 1
ATOM 749 N N . PRO A 1 94 ? 28.875 -5.893 -7.376 1.00 61.25 94 PRO A N 1
ATOM 750 C CA . PRO A 1 94 ? 29.198 -4.626 -6.718 1.00 61.25 94 PRO A CA 1
ATOM 751 C C . PRO A 1 94 ? 28.095 -3.572 -6.933 1.00 61.25 94 PRO A C 1
ATOM 753 O O . PRO A 1 94 ? 27.641 -3.383 -8.061 1.00 61.25 94 PRO A O 1
ATOM 756 N N . TYR A 1 95 ? 27.720 -2.825 -5.886 1.00 53.72 95 TYR A N 1
ATOM 757 C CA . TYR A 1 95 ? 26.614 -1.843 -5.890 1.00 53.72 95 TYR A CA 1
ATOM 758 C C . TYR A 1 95 ? 26.609 -0.867 -7.086 1.00 53.72 95 TYR A C 1
ATOM 760 O O . TYR A 1 95 ? 25.553 -0.511 -7.608 1.00 53.72 95 TYR A O 1
ATOM 768 N N . GLY A 1 96 ? 27.785 -0.457 -7.576 1.00 58.75 96 GLY A N 1
ATOM 769 C CA . GLY A 1 96 ? 27.897 0.405 -8.759 1.00 58.75 96 GLY A CA 1
ATOM 770 C C . GLY A 1 96 ? 27.433 -0.257 -10.065 1.00 58.75 96 GLY A C 1
ATOM 771 O O . GLY A 1 96 ? 26.881 0.418 -10.931 1.00 58.75 96 GLY A O 1
ATOM 772 N N . GLN A 1 97 ? 27.611 -1.573 -10.203 1.00 59.62 97 GLN A N 1
ATOM 773 C CA . GLN A 1 97 ? 27.161 -2.340 -11.370 1.00 59.62 97 GLN A CA 1
ATOM 774 C C . GLN A 1 97 ? 25.648 -2.576 -11.337 1.00 59.62 97 GLN A C 1
ATOM 776 O O . GLN A 1 97 ? 25.000 -2.504 -12.380 1.00 59.62 97 GLN A O 1
ATOM 781 N N . VAL A 1 98 ? 25.076 -2.760 -10.144 1.00 59.91 98 VAL A N 1
ATOM 782 C CA . VAL A 1 98 ? 23.623 -2.852 -9.930 1.00 59.91 98 VAL A CA 1
ATOM 783 C C . VAL A 1 98 ? 22.929 -1.550 -10.330 1.00 59.91 98 VAL A C 1
ATOM 785 O O . VAL A 1 98 ? 22.026 -1.568 -11.163 1.00 59.91 98 VAL A O 1
ATOM 788 N N . ASN A 1 99 ? 23.417 -0.405 -9.842 1.00 58.16 99 ASN A N 1
ATOM 789 C CA . ASN A 1 99 ? 22.853 0.900 -10.199 1.00 58.16 99 ASN A CA 1
ATOM 790 C C . ASN A 1 99 ? 22.997 1.191 -11.708 1.00 58.16 99 ASN A C 1
ATOM 792 O O . ASN A 1 99 ? 22.070 1.689 -12.343 1.00 58.16 99 ASN A O 1
ATOM 796 N N . ALA A 1 100 ? 24.126 0.820 -12.324 1.00 59.41 100 ALA A N 1
ATOM 797 C CA . ALA A 1 100 ? 24.309 0.949 -13.772 1.00 59.41 100 ALA A CA 1
ATOM 798 C C . ALA A 1 100 ? 23.338 0.059 -14.573 1.00 59.41 100 ALA A C 1
ATOM 800 O O . ALA A 1 100 ? 22.831 0.481 -15.614 1.00 59.41 100 ALA A O 1
ATOM 801 N N . LEU A 1 101 ? 23.048 -1.152 -14.088 1.00 63.44 101 LEU A N 1
ATOM 802 C CA . LEU A 1 101 ? 22.091 -2.068 -14.705 1.00 63.44 101 LEU A CA 1
ATOM 803 C C . LEU A 1 101 ? 20.649 -1.559 -14.570 1.00 63.44 101 LEU A C 1
ATOM 805 O O . LEU A 1 101 ? 19.921 -1.546 -15.563 1.00 63.44 101 LEU A O 1
ATOM 809 N N . LEU A 1 102 ? 20.257 -1.082 -13.387 1.00 62.31 102 LEU A N 1
ATOM 810 C CA . LEU A 1 102 ? 18.940 -0.486 -13.148 1.00 62.31 102 LEU A CA 1
ATOM 811 C C . LEU A 1 102 ? 18.751 0.797 -13.961 1.00 62.31 102 LEU A C 1
ATOM 813 O O . LEU A 1 102 ? 17.721 0.962 -14.610 1.00 62.31 102 LEU A O 1
ATOM 817 N N . ALA A 1 103 ? 19.770 1.654 -14.045 1.00 62.75 103 ALA A N 1
ATOM 818 C CA . ALA A 1 103 ? 19.744 2.823 -14.919 1.00 62.75 103 ALA A CA 1
ATOM 819 C C . ALA A 1 103 ? 19.605 2.436 -16.401 1.00 62.75 103 ALA A C 1
ATOM 821 O O . ALA A 1 103 ? 18.926 3.131 -17.156 1.00 62.75 103 ALA A O 1
ATOM 822 N N . ARG A 1 104 ? 20.207 1.317 -16.826 1.00 54.50 104 ARG A N 1
ATOM 823 C CA . ARG A 1 104 ? 20.127 0.829 -18.211 1.00 54.50 104 ARG A CA 1
ATOM 824 C C . ARG A 1 104 ? 18.773 0.201 -18.555 1.00 54.50 104 ARG A C 1
ATOM 826 O O . ARG A 1 104 ? 18.308 0.384 -19.674 1.00 54.50 104 ARG A O 1
ATOM 833 N N . ILE A 1 105 ? 18.159 -0.545 -17.634 1.00 56.78 105 ILE A N 1
ATOM 834 C CA . ILE A 1 105 ? 16.889 -1.258 -17.868 1.00 56.78 105 ILE A CA 1
ATOM 835 C C . ILE A 1 105 ? 15.678 -0.354 -17.604 1.00 56.78 105 ILE A C 1
ATOM 837 O O . ILE A 1 105 ? 14.693 -0.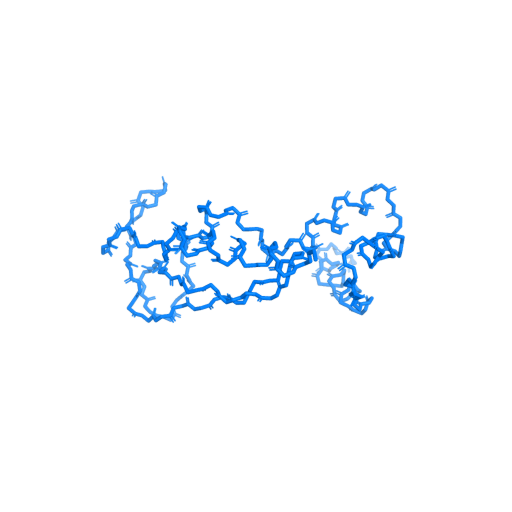421 -18.335 1.00 56.78 105 ILE A O 1
ATOM 841 N N . LEU A 1 106 ? 15.749 0.497 -16.577 1.00 60.31 106 LEU A N 1
ATOM 842 C CA . LEU A 1 106 ? 14.617 1.282 -16.076 1.00 60.31 106 LEU A CA 1
ATOM 843 C C . LEU A 1 106 ? 14.750 2.789 -16.334 1.00 60.31 106 LEU A C 1
ATOM 845 O O . LEU A 1 106 ? 13.800 3.529 -16.101 1.00 60.31 106 LEU A O 1
ATOM 849 N N . GLY A 1 107 ? 15.909 3.276 -16.792 1.00 55.47 107 GLY A N 1
ATOM 850 C CA . GLY A 1 107 ? 16.143 4.710 -17.017 1.00 55.47 107 GLY A CA 1
ATOM 851 C C . GLY A 1 107 ? 16.210 5.552 -15.734 1.00 55.47 107 GLY A C 1
ATOM 852 O O . GLY A 1 107 ? 16.281 6.778 -15.806 1.00 55.47 107 GLY A O 1
ATOM 853 N N . LEU A 1 108 ? 16.195 4.917 -14.558 1.00 55.78 108 LEU A N 1
ATOM 854 C CA . LEU A 1 108 ? 16.215 5.573 -13.253 1.00 55.78 108 LEU A CA 1
ATOM 855 C C . LEU A 1 108 ? 17.669 5.736 -12.785 1.00 55.78 108 LEU A C 1
ATOM 857 O O . LEU A 1 108 ? 18.349 4.752 -12.515 1.00 55.78 108 LEU A O 1
ATOM 861 N N . LYS A 1 109 ? 18.166 6.974 -12.678 1.00 48.66 109 LYS A N 1
ATOM 862 C CA . LYS A 1 109 ? 19.454 7.260 -12.020 1.00 48.66 109 LYS A CA 1
ATOM 863 C C . LYS A 1 109 ? 19.212 7.488 -10.528 1.00 48.66 109 LYS A C 1
ATOM 865 O O . LYS A 1 109 ? 18.766 8.568 -10.146 1.00 48.66 109 LYS A O 1
ATOM 870 N N . GLN A 1 110 ? 19.507 6.504 -9.681 1.00 50.41 110 GLN A N 1
ATOM 871 C CA . GLN A 1 110 ? 19.542 6.721 -8.232 1.00 50.41 110 GLN A CA 1
ATOM 872 C C . GLN A 1 110 ? 20.902 7.298 -7.813 1.00 50.41 110 GLN A C 1
ATOM 874 O O . GLN A 1 110 ? 21.960 6.887 -8.296 1.00 50.41 110 GLN A O 1
ATOM 879 N N . SER A 1 111 ? 20.864 8.297 -6.928 1.00 49.16 111 SER A N 1
ATOM 880 C CA . SER A 1 111 ? 22.052 8.952 -6.374 1.00 49.16 111 SER A CA 1
ATOM 881 C C . SER A 1 111 ? 22.778 8.017 -5.404 1.00 49.16 111 SER A C 1
ATOM 883 O O . SER A 1 111 ? 22.196 7.563 -4.420 1.00 49.16 111 SER A O 1
ATOM 885 N N . VAL A 1 112 ? 24.072 7.799 -5.655 1.00 50.31 112 VAL A N 1
ATOM 886 C CA . VAL A 1 112 ? 24.993 6.995 -4.827 1.00 50.31 112 VAL A CA 1
ATOM 887 C C . VAL A 1 112 ? 25.021 7.466 -3.361 1.00 50.31 112 VAL A C 1
ATOM 889 O O . VAL A 1 112 ? 25.211 6.657 -2.458 1.00 50.31 112 VAL A O 1
ATOM 892 N N . ALA A 1 113 ? 24.718 8.741 -3.095 1.00 46.22 113 ALA A N 1
ATOM 893 C CA . ALA A 1 113 ? 24.712 9.307 -1.744 1.00 46.22 113 ALA A CA 1
ATOM 894 C C . ALA A 1 113 ? 23.624 8.721 -0.818 1.00 46.22 113 ALA A C 1
ATOM 896 O O . ALA A 1 113 ? 23.784 8.726 0.402 1.00 46.22 113 ALA A O 1
ATOM 897 N N . SER A 1 114 ? 22.524 8.191 -1.372 1.00 50.22 114 SER A N 1
ATOM 898 C CA . SER A 1 114 ? 21.473 7.552 -0.563 1.00 50.22 114 SER A CA 1
ATOM 899 C C . SER A 1 114 ? 21.888 6.165 -0.058 1.00 50.22 114 SER A C 1
ATOM 901 O O . SER A 1 114 ? 21.391 5.726 0.977 1.00 50.22 114 SER A O 1
ATOM 903 N N . LEU A 1 115 ? 22.811 5.498 -0.763 1.00 49.12 115 LEU A N 1
ATOM 904 C CA . LEU A 1 115 ? 23.324 4.175 -0.405 1.00 49.12 115 LEU A CA 1
ATOM 905 C C . LEU A 1 115 ? 24.327 4.264 0.752 1.00 49.12 115 LEU A C 1
ATOM 907 O O . LEU A 1 115 ? 24.278 3.446 1.663 1.00 49.12 115 LEU A O 1
ATOM 911 N N . GLU A 1 116 ? 25.183 5.290 0.776 1.00 46.94 116 GLU A N 1
ATOM 912 C CA . GLU A 1 116 ? 26.176 5.458 1.847 1.00 46.94 116 GLU A CA 1
ATOM 913 C C . GLU A 1 116 ? 25.534 5.827 3.194 1.00 46.94 116 GLU A C 1
ATOM 915 O O . GLU A 1 116 ? 25.904 5.266 4.223 1.00 46.94 116 GLU A O 1
ATOM 920 N N . MET A 1 117 ? 24.521 6.701 3.208 1.00 49.94 117 MET A N 1
ATOM 921 C CA . MET A 1 117 ? 23.812 7.094 4.438 1.00 49.94 117 MET A CA 1
ATOM 922 C C . MET A 1 117 ? 23.099 5.920 5.136 1.00 49.94 117 MET A C 1
ATOM 924 O O . MET A 1 117 ? 23.024 5.891 6.366 1.00 49.94 117 MET A O 1
ATOM 928 N N . MET A 1 118 ? 22.617 4.923 4.385 1.00 43.69 118 MET A N 1
ATOM 929 C CA . MET A 1 118 ? 21.972 3.733 4.955 1.00 43.69 118 MET A CA 1
ATOM 930 C C . MET A 1 118 ? 22.967 2.816 5.672 1.00 43.69 118 MET A C 1
ATOM 932 O O . MET A 1 118 ? 22.682 2.358 6.783 1.00 43.69 118 MET A O 1
ATOM 936 N N . THR A 1 119 ? 24.163 2.620 5.113 1.00 45.72 119 THR A N 1
ATOM 937 C CA . THR A 1 119 ? 25.200 1.761 5.705 1.00 45.72 119 THR A CA 1
ATOM 938 C C . THR A 1 119 ? 25.691 2.292 7.058 1.00 45.72 119 THR A C 1
ATOM 940 O O . THR A 1 119 ? 25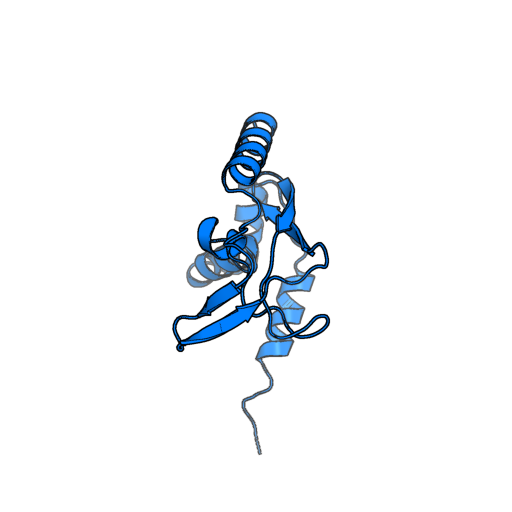.983 1.512 7.964 1.00 45.72 119 THR A O 1
ATOM 943 N N . TRP A 1 120 ? 25.697 3.617 7.255 1.00 45.31 120 TRP A N 1
ATOM 944 C CA . TRP A 1 120 ? 26.069 4.237 8.533 1.00 45.31 120 TRP A CA 1
ATOM 945 C C . TRP A 1 120 ? 25.015 4.064 9.636 1.00 45.31 120 TRP A C 1
ATOM 947 O O . TRP A 1 120 ? 25.380 3.913 10.802 1.00 45.31 120 TRP A O 1
ATOM 957 N N . THR A 1 121 ? 23.721 4.029 9.297 1.00 45.50 121 THR A N 1
ATOM 958 C CA . THR A 1 121 ? 22.647 3.842 10.297 1.00 45.50 121 THR A CA 1
ATOM 959 C C . THR A 1 121 ? 22.529 2.408 10.818 1.00 45.50 121 THR A C 1
ATOM 961 O O . THR A 1 121 ? 22.084 2.210 11.945 1.00 45.50 121 THR A O 1
ATOM 964 N N . HIS A 1 122 ? 22.985 1.414 10.050 1.00 45.06 122 HIS A N 1
ATOM 965 C CA . HIS A 1 122 ? 22.982 0.002 10.457 1.00 45.06 122 HIS A CA 1
ATOM 966 C C . HIS A 1 122 ? 24.323 -0.474 11.058 1.00 45.06 122 HIS A C 1
ATOM 968 O O . HIS A 1 122 ? 24.409 -1.580 11.583 1.00 45.06 122 HIS A O 1
ATOM 974 N N . GLY A 1 123 ? 25.374 0.357 11.006 1.00 42.25 123 GLY A N 1
ATOM 975 C CA . GLY A 1 123 ? 26.746 -0.016 11.373 1.00 42.25 123 GLY A CA 1
ATOM 976 C C . GLY A 1 123 ? 27.192 0.283 12.811 1.00 42.25 123 GLY A C 1
ATOM 977 O O . GLY A 1 123 ? 28.332 -0.025 13.151 1.00 42.25 123 GLY A O 1
ATOM 978 N N . ARG A 1 124 ? 26.357 0.873 13.681 1.00 45.22 124 ARG A N 1
ATOM 979 C CA . ARG A 1 124 ? 26.752 1.203 15.069 1.00 45.22 124 ARG A CA 1
ATOM 980 C C . ARG A 1 124 ? 25.842 0.551 16.120 1.00 45.22 124 ARG A C 1
ATOM 982 O O . ARG A 1 124 ? 25.173 1.224 16.892 1.00 45.22 124 ARG A O 1
ATOM 989 N N . GLY A 1 125 ? 25.848 -0.782 16.140 1.00 43.22 125 GLY A N 1
ATOM 990 C CA . GLY A 1 125 ? 25.237 -1.619 17.185 1.00 43.22 125 GLY A CA 1
ATOM 991 C C . GLY A 1 125 ? 26.118 -2.790 17.651 1.00 43.22 125 GLY A C 1
ATOM 992 O O . GLY A 1 125 ? 25.629 -3.687 18.326 1.00 43.22 125 GLY A O 1
ATOM 993 N N . GLY A 1 126 ? 27.404 -2.808 17.287 1.00 37.06 126 GLY A N 1
ATOM 994 C CA . GLY A 1 126 ? 28.374 -3.829 17.692 1.00 37.06 126 GLY A CA 1
ATOM 995 C C . GLY A 1 126 ? 29.614 -3.149 18.252 1.00 37.06 126 GLY A C 1
ATOM 996 O O . GLY A 1 126 ? 30.294 -2.432 17.525 1.00 37.06 126 GLY A O 1
ATOM 997 N N . GLY A 1 127 ? 29.827 -3.291 19.559 1.00 36.78 127 GLY A N 1
ATOM 998 C CA . GLY A 1 127 ? 30.701 -2.433 20.354 1.00 36.78 127 GLY A CA 1
ATOM 999 C C . GLY A 1 127 ? 32.201 -2.665 20.205 1.00 36.78 127 GLY A C 1
ATOM 1000 O O . GLY A 1 127 ? 32.651 -3.503 19.424 1.00 36.78 127 GLY A O 1
ATOM 1001 N N . ARG A 1 128 ? 32.943 -1.911 21.028 1.00 28.86 128 ARG A N 1
ATOM 1002 C CA . ARG A 1 128 ? 34.222 -2.236 21.694 1.00 28.86 128 ARG A CA 1
ATOM 1003 C C . ARG A 1 128 ? 34.824 -0.954 22.294 1.00 28.86 128 ARG A C 1
ATOM 1005 O O . ARG A 1 128 ? 34.574 0.115 21.739 1.00 28.86 128 ARG A O 1
ATOM 1012 N N . PRO A 1 129 ? 35.796 -1.077 23.207 1.00 42.66 129 PRO A N 1
ATOM 1013 C CA . PRO A 1 129 ? 35.830 -1.804 24.475 1.00 42.66 129 PRO A CA 1
ATOM 1014 C C . PRO A 1 129 ? 35.595 -0.878 25.685 1.00 42.66 129 PRO A C 1
ATOM 1016 O O . PRO A 1 129 ? 35.685 0.359 25.525 1.00 42.66 129 PRO A O 1
#

Foldseek 3Di:
DLPVVLVVVVVVLVVLPQQDPDQWDQDPVRDIWGWAPDWDWDWAQDLSGIDIRTHIFTHNYPPDPTPDTRSCVSVVPDPHPLVVQLVVCVVPDPSVVSQVVCCVPRVDRDDPVVVVVVCVVVPPPDDDD